Protein AF-F3FW76-F1 (afdb_monomer_lite)

Foldseek 3Di:
DVVLLVVLQAAAVPPQVLLADADPDDDPCLVVDDPSSNNPHHDDPVQSVVRSVVSYRDPVVD

InterPro domains:
  IPR010862 Protein of unknown function DUF1493 [PF07377] (1-57)

Structure (mmCIF, N/CA/C/O backbone):
data_AF-F3FW76-F1
#
_entry.id   AF-F3FW76-F1
#
loop_
_atom_site.group_PDB
_atom_site.id
_atom_site.type_symbol
_atom_site.label_atom_id
_atom_site.label_alt_id
_atom_site.label_comp_id
_atom_site.label_asym_id
_atom_site.label_entity_id
_atom_site.label_seq_id
_atom_site.pdbx_PDB_ins_c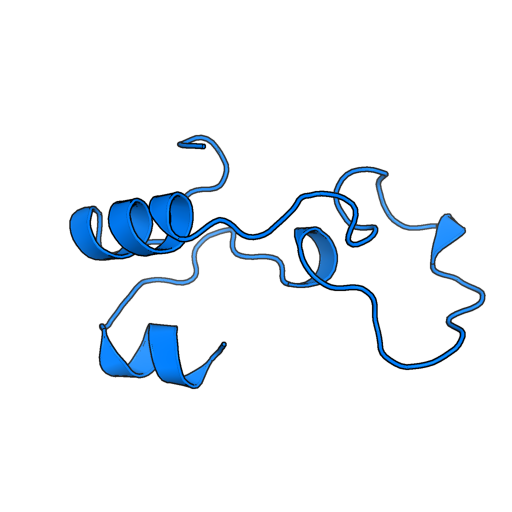ode
_atom_site.Cartn_x
_atom_site.Cartn_y
_atom_site.Cartn_z
_atom_site.occupancy
_atom_site.B_iso_or_equiv
_atom_site.auth_seq_id
_atom_site.auth_comp_id
_atom_site.auth_asym_id
_atom_site.auth_atom_id
_atom_site.pdbx_PDB_model_num
ATOM 1 N N . MET A 1 1 ? -6.536 -1.314 -6.290 1.00 80.81 1 MET A N 1
ATOM 2 C CA . MET A 1 1 ? -6.254 -0.743 -4.950 1.00 80.81 1 MET A CA 1
ATOM 3 C C . MET A 1 1 ? -7.018 0.548 -4.674 1.00 80.81 1 MET A C 1
ATOM 5 O O . MET A 1 1 ? -7.498 0.680 -3.562 1.00 80.81 1 MET A O 1
ATOM 9 N N . VAL A 1 2 ? -7.184 1.466 -5.635 1.00 81.62 2 VAL A N 1
ATOM 10 C CA . VAL A 1 2 ? -7.913 2.739 -5.419 1.00 81.62 2 VAL A CA 1
ATOM 11 C C . VAL A 1 2 ? -9.336 2.527 -4.875 1.00 81.62 2 VAL A C 1
ATOM 13 O O . VAL A 1 2 ? -9.679 3.099 -3.848 1.00 81.62 2 VAL A O 1
ATOM 16 N N . GLU A 1 3 ? -10.099 1.594 -5.453 1.00 89.94 3 GLU A N 1
ATOM 17 C CA . GLU A 1 3 ? -11.464 1.274 -4.996 1.00 89.94 3 GLU A CA 1
ATOM 18 C C . GLU A 1 3 ? -11.549 0.817 -3.529 1.00 89.94 3 GLU A C 1
ATOM 20 O O . GLU A 1 3 ? -12.548 1.060 -2.856 1.00 89.94 3 GLU A O 1
ATOM 25 N N . PHE A 1 4 ? -10.508 0.159 -3.003 1.00 90.50 4 PHE A N 1
ATOM 26 C CA . PHE A 1 4 ? -10.458 -0.230 -1.591 1.00 90.50 4 PHE A CA 1
ATOM 27 C C . PHE A 1 4 ? -10.389 1.015 -0.703 1.00 90.50 4 PHE A C 1
ATOM 29 O O . PHE A 1 4 ? -11.164 1.146 0.243 1.00 90.50 4 PHE A O 1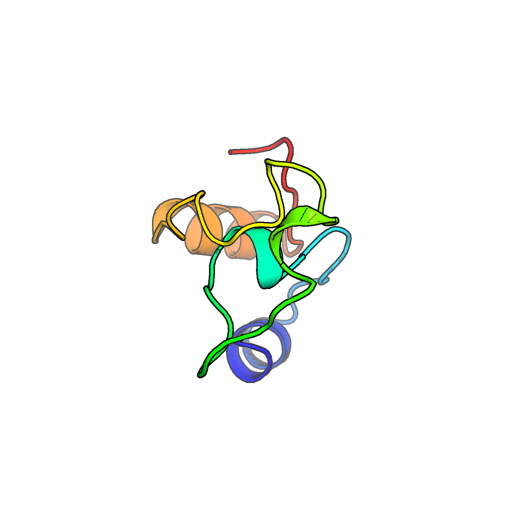
ATOM 36 N N . PHE A 1 5 ? -9.492 1.946 -1.026 1.00 91.56 5 PHE A N 1
ATOM 37 C CA . PHE A 1 5 ? -9.325 3.170 -0.248 1.00 91.56 5 PHE A CA 1
ATOM 38 C C . PHE A 1 5 ? -10.595 4.020 -0.253 1.00 91.56 5 PHE A C 1
ATOM 40 O O . PHE A 1 5 ? -11.020 4.481 0.804 1.00 91.56 5 PHE A O 1
ATOM 47 N N . GLU A 1 6 ? -11.255 4.137 -1.406 1.00 92.50 6 GLU A N 1
ATOM 48 C CA . GLU A 1 6 ? -12.535 4.837 -1.530 1.00 92.50 6 GLU A CA 1
ATOM 49 C C . GLU A 1 6 ? -13.637 4.155 -0.714 1.00 92.50 6 GLU A C 1
ATOM 51 O O . GLU A 1 6 ? -14.296 4.794 0.109 1.00 92.50 6 GLU A O 1
ATOM 56 N N . ARG A 1 7 ? -13.801 2.836 -0.874 1.00 95.00 7 ARG A N 1
ATOM 57 C CA . ARG A 1 7 ? -14.872 2.078 -0.215 1.00 95.00 7 ARG A CA 1
ATOM 58 C C . ARG A 1 7 ? -14.764 2.073 1.306 1.00 95.00 7 ARG A C 1
ATOM 60 O O . ARG A 1 7 ? -15.786 2.017 1.987 1.00 95.00 7 ARG A O 1
ATOM 67 N N . PHE A 1 8 ? -13.547 2.118 1.840 1.00 93.88 8 PHE A N 1
ATOM 68 C CA . PHE A 1 8 ? -13.304 2.157 3.281 1.00 93.88 8 PHE A CA 1
ATOM 69 C C . PHE A 1 8 ? -12.969 3.560 3.801 1.00 93.88 8 PHE A C 1
ATOM 71 O O . PHE A 1 8 ? -12.662 3.693 4.987 1.00 93.88 8 PHE A O 1
ATOM 78 N N . SER A 1 9 ? -13.062 4.595 2.959 1.00 95.19 9 SER A N 1
ATOM 79 C CA . SER A 1 9 ? -12.763 5.991 3.309 1.00 95.19 9 SER A CA 1
ATOM 80 C C . SER A 1 9 ? -11.421 6.128 4.037 1.00 95.19 9 SER A C 1
ATOM 82 O O . SER A 1 9 ? -11.341 6.697 5.124 1.00 95.19 9 SER A O 1
ATOM 84 N N . ILE A 1 10 ? -10.386 5.508 3.471 1.00 95.44 10 ILE A N 1
ATOM 85 C CA . ILE A 1 10 ? -9.026 5.520 4.007 1.00 95.44 10 ILE A CA 1
ATOM 86 C C . ILE A 1 10 ? -8.259 6.643 3.314 1.00 95.44 10 ILE A C 1
ATOM 88 O O . ILE A 1 10 ? -8.173 6.663 2.087 1.00 95.44 10 ILE A O 1
ATOM 92 N N . ASP A 1 11 ? -7.673 7.543 4.099 1.00 95.06 11 ASP A N 1
ATOM 93 C CA . ASP A 1 11 ? -6.756 8.556 3.580 1.00 95.06 11 ASP A CA 1
ATOM 94 C C . ASP A 1 11 ? -5.497 7.889 3.008 1.00 95.06 11 ASP A C 1
ATOM 96 O O . ASP A 1 11 ? -4.848 7.080 3.674 1.00 95.06 11 ASP A O 1
ATOM 100 N N . LEU A 1 12 ? -5.160 8.217 1.763 1.00 91.94 12 LEU A N 1
ATOM 101 C CA . LEU A 1 12 ? -3.983 7.687 1.088 1.00 91.94 12 LEU A CA 1
ATOM 102 C C . LEU A 1 12 ? -2.686 8.196 1.717 1.00 91.94 12 LEU A C 1
ATOM 104 O O . LEU A 1 12 ? -1.717 7.455 1.655 1.00 91.94 12 LEU A O 1
ATOM 108 N N . ASN A 1 13 ? -2.661 9.388 2.329 1.00 91.94 13 ASN A N 1
ATOM 109 C CA . ASN A 1 13 ? -1.499 9.962 3.019 1.00 91.94 13 ASN A CA 1
ATOM 110 C C . ASN A 1 13 ? -0.159 9.722 2.276 1.00 91.94 13 ASN A C 1
ATOM 112 O O . ASN A 1 13 ? 0.129 10.400 1.292 1.00 91.94 13 ASN A O 1
ATOM 116 N N . ASP A 1 14 ? 0.642 8.738 2.703 1.00 91.81 14 ASP A N 1
ATOM 117 C CA . ASP A 1 14 ? 1.953 8.382 2.143 1.00 91.81 14 ASP A CA 1
ATOM 118 C C . ASP A 1 14 ? 1.957 7.073 1.319 1.00 91.81 14 ASP A C 1
ATOM 120 O O . ASP A 1 14 ? 3.006 6.461 1.088 1.00 91.81 14 ASP A O 1
ATOM 124 N N . TYR A 1 15 ? 0.785 6.623 0.866 1.00 92.75 15 TYR A N 1
ATOM 125 C CA .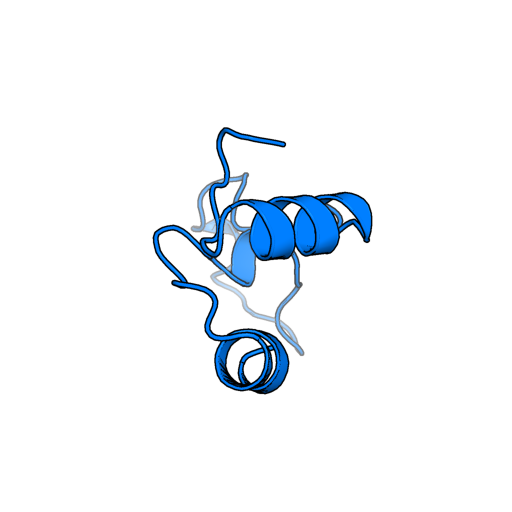 TYR A 1 15 ? 0.623 5.444 0.022 1.00 92.75 15 TYR A CA 1
ATOM 126 C C . TYR A 1 15 ? 1.351 5.613 -1.313 1.00 92.75 15 TYR A C 1
ATOM 128 O O . TYR A 1 15 ? 1.043 6.495 -2.115 1.00 92.75 15 TYR A O 1
ATOM 136 N N . ASP A 1 16 ? 2.275 4.692 -1.589 1.00 90.88 16 ASP A N 1
ATOM 137 C CA . ASP A 1 16 ? 3.005 4.622 -2.849 1.00 90.88 16 ASP A CA 1
ATOM 138 C C . ASP A 1 16 ? 2.901 3.210 -3.450 1.00 90.88 16 ASP A C 1
ATOM 140 O O . ASP A 1 16 ? 3.502 2.269 -2.920 1.00 90.88 16 ASP A O 1
ATOM 144 N N . PRO A 1 17 ? 2.173 3.024 -4.568 1.00 89.50 17 PRO A N 1
ATOM 145 C CA . PRO A 1 17 ? 1.982 1.709 -5.175 1.00 89.50 17 PRO A CA 1
ATOM 146 C C . PRO A 1 17 ? 3.302 1.091 -5.647 1.00 89.50 17 PRO A C 1
ATOM 148 O O . PRO A 1 17 ? 3.446 -0.130 -5.616 1.00 89.50 17 PRO A O 1
ATOM 151 N N . TYR A 1 18 ? 4.297 1.911 -5.999 1.00 88.38 18 TYR A N 1
ATOM 152 C CA . TYR A 1 18 ? 5.612 1.433 -6.420 1.00 88.38 18 TYR A CA 1
ATOM 153 C C . TYR A 1 18 ? 6.431 0.812 -5.288 1.00 88.38 18 TYR A C 1
ATOM 155 O O . TYR A 1 18 ? 7.449 0.184 -5.561 1.00 88.38 18 TYR A O 1
ATOM 163 N N . ARG A 1 19 ? 6.020 0.938 -4.021 1.00 91.19 19 ARG A N 1
ATOM 164 C CA . ARG A 1 19 ? 6.630 0.169 -2.923 1.00 91.19 19 ARG A CA 1
ATOM 165 C C . ARG A 1 19 ? 6.244 -1.303 -2.984 1.00 91.19 19 ARG A C 1
ATOM 167 O O . ARG A 1 19 ? 7.062 -2.162 -2.656 1.00 91.19 19 ARG A O 1
ATOM 174 N N . TYR A 1 20 ? 5.022 -1.569 -3.436 1.00 91.75 20 TYR A N 1
ATOM 175 C CA . TYR A 1 20 ? 4.362 -2.859 -3.276 1.00 91.75 20 TYR A CA 1
ATOM 176 C C . TYR A 1 20 ? 4.216 -3.663 -4.558 1.00 91.75 20 TYR A C 1
ATOM 178 O O . TYR A 1 20 ? 4.199 -4.891 -4.519 1.00 91.75 20 TYR A O 1
ATOM 186 N N . PHE A 1 21 ? 4.088 -2.972 -5.685 1.00 88.81 21 PHE A N 1
ATOM 187 C CA . PHE A 1 21 ? 3.820 -3.582 -6.974 1.00 88.81 21 PHE A CA 1
ATOM 188 C C . PHE A 1 21 ? 4.945 -3.254 -7.944 1.00 88.81 21 PHE A C 1
ATOM 190 O O . PHE A 1 21 ? 5.447 -2.126 -7.995 1.00 88.81 21 PHE A O 1
ATOM 197 N N . LEU A 1 22 ? 5.329 -4.256 -8.729 1.00 84.38 22 LEU A N 1
ATOM 198 C CA . LEU A 1 22 ? 6.088 -4.028 -9.946 1.00 84.38 22 LEU A CA 1
ATOM 199 C C . LEU A 1 22 ? 5.138 -3.451 -10.994 1.00 84.38 22 LEU A C 1
ATOM 201 O O . LEU A 1 22 ? 3.967 -3.822 -11.053 1.00 84.38 22 LEU A O 1
ATOM 205 N N . GLU A 1 23 ? 5.643 -2.529 -11.806 1.00 78.44 23 GLU A N 1
ATOM 206 C CA . GLU A 1 23 ? 4.904 -2.104 -12.991 1.00 78.44 23 GLU A CA 1
ATOM 207 C C . GLU A 1 23 ? 4.743 -3.282 -13.946 1.00 78.44 23 GLU A C 1
ATOM 209 O O . GLU A 1 23 ? 5.642 -4.116 -14.080 1.00 78.44 23 GLU A O 1
ATOM 214 N N . GLU A 1 24 ? 3.605 -3.332 -14.628 1.00 77.38 24 GLU A N 1
ATOM 215 C CA . GLU A 1 24 ? 3.440 -4.248 -15.745 1.00 77.38 24 GLU A CA 1
ATOM 216 C C . GLU A 1 24 ? 4.378 -3.829 -16.889 1.00 77.38 24 GLU A C 1
ATOM 218 O O . GLU A 1 24 ? 4.410 -2.669 -17.302 1.00 77.38 24 GLU A O 1
ATOM 223 N N . GLY A 1 25 ? 5.155 -4.786 -17.402 1.00 78.25 25 GLY A N 1
ATOM 224 C CA . GLY A 1 25 ? 6.099 -4.570 -18.500 1.00 78.25 25 GLY A CA 1
ATOM 225 C C . GLY A 1 25 ? 7.521 -4.189 -18.069 1.00 78.25 25 GLY A C 1
ATOM 226 O O . GLY A 1 25 ? 7.889 -4.191 -16.896 1.00 78.25 25 GLY A O 1
ATOM 227 N N . PHE A 1 26 ? 8.372 -3.906 -19.059 1.00 76.56 26 PHE A N 1
ATOM 228 C CA . PHE A 1 26 ? 9.769 -3.538 -18.833 1.00 76.56 26 PHE A CA 1
ATOM 229 C C . PHE A 1 26 ? 9.922 -2.016 -18.765 1.00 76.56 26 PHE A C 1
ATOM 231 O O . PHE A 1 26 ? 9.887 -1.331 -19.787 1.00 76.56 26 PHE A O 1
ATOM 238 N N . ASN A 1 27 ? 10.145 -1.481 -17.564 1.00 79.31 27 ASN A N 1
ATOM 239 C CA . ASN A 1 27 ? 10.522 -0.081 -17.387 1.00 79.31 27 ASN A CA 1
ATOM 240 C C . ASN A 1 27 ? 12.046 0.048 -17.252 1.00 79.31 27 ASN A C 1
ATOM 242 O O . ASN A 1 27 ? 12.614 -0.209 -16.182 1.00 79.31 27 ASN A O 1
ATOM 246 N N . PHE A 1 28 ? 12.701 0.506 -18.326 1.00 78.75 28 PHE A N 1
ATOM 247 C CA . PHE A 1 28 ? 14.150 0.721 -18.363 1.00 78.75 28 PHE A CA 1
ATOM 248 C C . PHE A 1 28 ? 14.628 1.654 -17.246 1.00 78.75 28 PHE A C 1
ATOM 25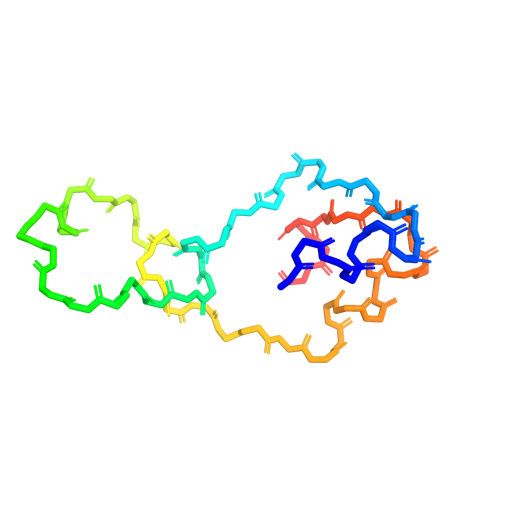0 O O . PHE A 1 28 ? 15.707 1.447 -16.717 1.00 78.75 28 PHE A O 1
ATOM 257 N N . PHE A 1 29 ? 13.833 2.636 -16.815 1.00 81.62 29 PHE A N 1
ATOM 258 C CA . PHE A 1 29 ? 14.227 3.598 -15.780 1.00 81.62 29 PHE A CA 1
ATOM 259 C C . PHE A 1 29 ? 13.907 3.151 -14.347 1.00 81.62 29 PHE A C 1
ATOM 261 O O . PHE A 1 29 ? 14.141 3.909 -13.403 1.00 81.62 29 PHE A O 1
ATOM 268 N N . SER A 1 30 ? 13.425 1.920 -14.139 1.00 78.88 30 SER A N 1
ATOM 269 C CA . SER A 1 30 ? 13.147 1.362 -12.804 1.00 78.88 30 SER A CA 1
ATOM 270 C C . SER A 1 30 ? 14.355 1.427 -11.858 1.00 78.88 30 SER A C 1
ATOM 272 O O . SER A 1 30 ? 14.195 1.696 -10.666 1.00 78.88 30 SER A O 1
ATOM 274 N N . PHE A 1 31 ? 15.578 1.302 -12.386 1.00 80.06 31 PHE A N 1
ATOM 275 C CA . PHE A 1 31 ? 16.815 1.416 -11.609 1.00 80.06 31 PHE A CA 1
ATOM 276 C C . PHE A 1 31 ? 17.093 2.822 -11.053 1.00 80.06 31 PHE A C 1
ATOM 278 O O . PHE A 1 31 ? 17.950 2.954 -10.181 1.00 80.06 31 PHE A O 1
ATOM 285 N N . ARG A 1 32 ? 16.413 3.871 -11.536 1.00 85.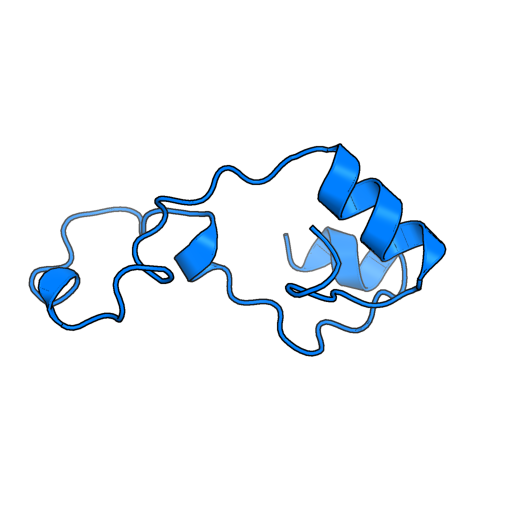19 32 ARG A N 1
ATOM 286 C CA . ARG A 1 32 ? 16.560 5.239 -11.008 1.00 85.19 32 ARG A CA 1
ATOM 287 C C . ARG A 1 32 ? 15.706 5.491 -9.767 1.00 85.19 32 ARG A C 1
ATOM 289 O O . ARG A 1 32 ? 15.936 6.471 -9.068 1.00 85.19 32 ARG A O 1
ATOM 296 N N . ARG A 1 33 ? 14.730 4.625 -9.474 1.00 83.56 33 ARG A N 1
ATOM 297 C CA . ARG A 1 33 ? 13.889 4.754 -8.279 1.00 83.56 33 ARG A CA 1
ATOM 298 C C . ARG A 1 33 ? 14.672 4.417 -7.014 1.00 83.56 33 ARG A C 1
ATOM 300 O O . ARG A 1 33 ? 15.559 3.551 -7.027 1.00 83.56 33 ARG A O 1
ATOM 307 N N . ALA A 1 34 ? 14.292 5.068 -5.917 1.00 84.44 34 ALA A N 1
ATOM 308 C CA . ALA A 1 34 ? 14.740 4.700 -4.580 1.00 84.44 34 ALA A CA 1
ATOM 309 C C . ALA A 1 34 ? 14.448 3.209 -4.321 1.00 84.44 34 ALA A C 1
ATOM 311 O O . ALA A 1 34 ? 13.495 2.653 -4.868 1.00 84.44 34 ALA A O 1
ATOM 312 N N . LYS A 1 35 ? 15.325 2.527 -3.577 1.00 82.88 35 LYS A N 1
ATOM 313 C CA . LYS A 1 35 ? 15.328 1.054 -3.456 1.00 82.88 35 LYS A CA 1
ATOM 314 C C . LYS A 1 35 ? 14.013 0.498 -2.893 1.00 82.88 35 LYS A C 1
ATOM 316 O O . LYS A 1 35 ? 13.588 -0.587 -3.284 1.00 82.88 35 LYS A O 1
ATOM 321 N N . ASP A 1 36 ? 13.394 1.254 -2.000 1.00 83.12 36 ASP A N 1
ATOM 322 C CA . ASP A 1 36 ? 12.101 1.004 -1.367 1.00 83.12 36 ASP A CA 1
ATOM 323 C C . ASP A 1 36 ? 10.911 1.151 -2.330 1.00 83.12 36 ASP A C 1
ATOM 325 O O . ASP A 1 36 ? 9.882 0.526 -2.106 1.00 83.12 36 ASP A O 1
ATOM 329 N N . ARG A 1 37 ? 11.066 1.891 -3.436 1.00 85.50 37 ARG A N 1
ATOM 330 C CA . ARG A 1 37 ? 10.037 2.149 -4.463 1.00 85.50 37 ARG A CA 1
ATOM 331 C C . ARG A 1 37 ? 10.162 1.257 -5.708 1.00 85.50 37 ARG A C 1
ATOM 333 O O . ARG A 1 37 ? 9.805 1.666 -6.815 1.00 85.50 37 ARG A O 1
ATOM 340 N N . ARG A 1 38 ? 10.737 0.060 -5.566 1.00 86.19 38 ARG A N 1
ATOM 341 C CA . ARG A 1 38 ? 10.963 -0.897 -6.673 1.00 86.19 38 ARG A CA 1
ATOM 342 C C . ARG A 1 38 ? 10.076 -2.143 -6.608 1.00 86.19 38 ARG A C 1
ATOM 344 O O . ARG A 1 38 ? 10.450 -3.168 -7.157 1.00 86.19 38 ARG A O 1
ATOM 351 N N . GLY A 1 39 ? 8.950 -2.083 -5.905 1.00 83.88 39 GLY A N 1
ATOM 352 C CA . GLY A 1 39 ? 8.012 -3.201 -5.774 1.00 83.88 39 GLY A CA 1
ATOM 353 C C . GLY A 1 39 ? 8.542 -4.354 -4.920 1.00 83.88 39 GLY A C 1
ATOM 354 O O . GLY A 1 39 ? 8.050 -5.470 -5.022 1.00 83.88 39 GLY A O 1
ATOM 355 N N . ASN A 1 40 ? 9.569 -4.106 -4.101 1.00 85.12 40 ASN A N 1
ATOM 356 C CA . ASN A 1 40 ? 10.245 -5.144 -3.316 1.00 85.12 40 ASN A CA 1
ATOM 357 C C . ASN A 1 40 ? 9.620 -5.366 -1.931 1.00 85.12 40 ASN A C 1
ATOM 359 O O . ASN A 1 40 ? 10.033 -6.281 -1.218 1.00 85.12 40 ASN A O 1
ATOM 363 N N . ILE A 1 41 ? 8.676 -4.519 -1.509 1.00 90.00 41 ILE A N 1
ATOM 364 C CA . ILE A 1 41 ? 8.021 -4.642 -0.206 1.00 90.00 41 ILE A CA 1
ATOM 365 C C . ILE A 1 41 ? 6.702 -5.390 -0.419 1.00 90.00 41 ILE A C 1
ATOM 367 O O . ILE A 1 41 ? 5.823 -4.870 -1.094 1.00 90.00 41 ILE A O 1
ATOM 371 N N . PRO A 1 42 ? 6.503 -6.591 0.145 1.00 90.69 42 PRO A N 1
ATOM 372 C CA . PRO A 1 42 ? 5.247 -7.306 -0.042 1.00 90.69 42 PRO A CA 1
ATOM 373 C C . PRO A 1 42 ? 4.091 -6.560 0.638 1.00 90.69 42 PRO A C 1
ATOM 375 O O . PRO A 1 42 ? 4.167 -6.252 1.830 1.00 90.69 42 PRO A O 1
ATOM 378 N N . LEU A 1 43 ? 2.997 -6.324 -0.093 1.00 92.75 43 LEU A N 1
ATOM 379 C CA . LEU A 1 43 ? 1.750 -5.831 0.493 1.00 92.75 43 LEU A CA 1
ATOM 380 C C . LEU A 1 43 ? 1.119 -6.932 1.349 1.00 92.75 43 LEU A C 1
ATOM 382 O O . LEU A 1 43 ? 0.723 -7.980 0.839 1.00 92.75 43 LEU A O 1
ATOM 386 N N . ARG A 1 44 ? 1.015 -6.702 2.659 1.00 94.38 44 ARG A N 1
ATOM 387 C CA . ARG A 1 44 ? 0.447 -7.678 3.601 1.00 94.38 44 ARG A CA 1
ATOM 388 C C . ARG A 1 44 ? -0.987 -7.316 3.960 1.00 94.38 44 ARG A C 1
ATOM 390 O O . ARG A 1 44 ? -1.304 -6.148 4.159 1.00 94.38 44 ARG A O 1
ATOM 397 N N . VAL A 1 45 ? -1.825 -8.327 4.187 1.00 94.19 45 VAL A N 1
ATOM 398 C CA . VAL A 1 45 ? -3.201 -8.137 4.691 1.00 94.19 45 VAL A CA 1
ATOM 399 C C . VAL A 1 45 ? -3.213 -7.362 6.016 1.00 94.19 45 VAL A C 1
ATOM 401 O O . VAL A 1 45 ? -4.080 -6.520 6.232 1.00 94.19 45 VAL A O 1
ATOM 404 N N . GLY A 1 46 ? -2.207 -7.569 6.873 1.00 95.44 46 GLY A N 1
ATOM 405 C CA . GLY A 1 46 ? -2.044 -6.803 8.112 1.00 95.44 46 GLY A CA 1
ATOM 406 C C . GLY A 1 46 ? -1.896 -5.292 7.895 1.00 95.44 46 GLY A C 1
ATOM 407 O O . GLY A 1 46 ? -2.418 -4.525 8.695 1.00 95.44 46 GLY A O 1
ATOM 408 N N . MET A 1 47 ? -1.273 -4.853 6.794 1.00 95.00 47 MET A N 1
ATOM 409 C CA . MET A 1 47 ? -1.164 -3.426 6.454 1.00 95.00 47 MET A CA 1
ATOM 410 C C . MET A 1 47 ? -2.538 -2.842 6.111 1.00 95.00 47 MET A C 1
ATOM 412 O O . MET A 1 47 ? -2.897 -1.780 6.609 1.00 95.00 47 MET A O 1
ATOM 416 N N . LEU A 1 48 ? -3.345 -3.576 5.334 1.00 94.12 48 LEU A N 1
ATOM 417 C CA . LEU A 1 48 ? -4.724 -3.185 5.017 1.00 94.12 48 LEU A CA 1
ATOM 418 C C . LEU A 1 48 ? -5.581 -3.081 6.286 1.00 94.12 48 LEU A C 1
ATOM 420 O O . LEU A 1 48 ? -6.358 -2.142 6.437 1.00 94.12 48 LEU A O 1
ATOM 424 N N . TYR A 1 49 ? -5.415 -4.023 7.217 1.00 95.12 49 TYR A N 1
ATOM 425 C CA . TYR A 1 49 ? -6.111 -4.008 8.503 1.00 95.12 49 TYR A CA 1
ATOM 426 C C . TYR A 1 49 ? -5.718 -2.803 9.366 1.00 95.12 49 TYR A C 1
ATOM 428 O O . TYR A 1 49 ? -6.592 -2.120 9.903 1.00 95.12 49 TYR A O 1
ATOM 436 N N . SER A 1 50 ? -4.419 -2.516 9.476 1.00 95.19 50 SER A N 1
ATOM 437 C CA . SER A 1 50 ? -3.921 -1.341 10.196 1.00 95.19 50 SER A CA 1
ATOM 438 C C . SER A 1 50 ? -4.443 -0.046 9.577 1.00 95.19 50 SER A C 1
ATOM 440 O O . SER A 1 50 ? -4.928 0.820 10.305 1.00 95.19 50 SER A O 1
ATOM 442 N N . ALA A 1 51 ? -4.440 0.055 8.246 1.00 95.44 51 ALA A N 1
ATOM 443 C CA . ALA A 1 51 ? -4.966 1.218 7.541 1.00 95.44 51 ALA A CA 1
ATOM 444 C C . ALA A 1 51 ? -6.474 1.405 7.758 1.00 95.44 51 ALA A C 1
ATOM 446 O O . ALA A 1 51 ? -6.945 2.524 7.945 1.00 95.44 51 ALA A O 1
ATOM 447 N N . LEU A 1 52 ? -7.234 0.308 7.812 1.00 95.50 52 LEU A N 1
ATOM 448 C CA . LEU A 1 52 ? -8.664 0.345 8.111 1.00 95.50 52 LEU A CA 1
ATOM 449 C C . LEU A 1 52 ? -8.934 0.805 9.550 1.00 95.50 52 LEU A C 1
ATOM 451 O O . LEU A 1 52 ? -9.828 1.620 9.772 1.00 95.50 52 LEU A O 1
ATOM 455 N N . LYS A 1 53 ? -8.142 0.331 10.521 1.00 95.50 53 LYS A N 1
ATOM 456 C CA . LYS A 1 53 ? -8.222 0.780 11.920 1.00 95.50 53 LYS A CA 1
ATOM 457 C C . LYS A 1 53 ? -7.884 2.259 12.083 1.00 95.50 53 LYS A C 1
ATOM 459 O O . LYS A 1 53 ? -8.578 2.955 12.815 1.00 95.50 53 LYS A O 1
ATOM 464 N N . ALA A 1 54 ? -6.830 2.723 11.417 1.00 95.25 54 ALA A N 1
ATOM 465 C CA . ALA A 1 54 ? -6.358 4.101 11.509 1.00 95.25 54 ALA A CA 1
ATOM 466 C C . ALA A 1 54 ? -7.111 5.071 10.582 1.00 95.25 54 ALA A C 1
ATOM 468 O O . ALA A 1 54 ? -6.915 6.278 10.689 1.00 95.25 54 ALA A O 1
ATOM 469 N N . ARG A 1 55 ? -7.943 4.555 9.661 1.00 95.25 55 ARG A N 1
ATOM 470 C CA . ARG A 1 55 ? -8.585 5.304 8.561 1.00 95.25 55 ARG A CA 1
ATOM 471 C C . ARG A 1 55 ? -7.598 6.090 7.687 1.00 95.25 55 ARG A C 1
ATOM 473 O O . ARG A 1 55 ? -7.987 7.029 7.002 1.00 95.25 55 ARG A O 1
ATOM 480 N N . ARG A 1 56 ? -6.330 5.681 7.676 1.00 95.69 56 ARG A N 1
ATOM 481 C CA . ARG A 1 56 ? -5.26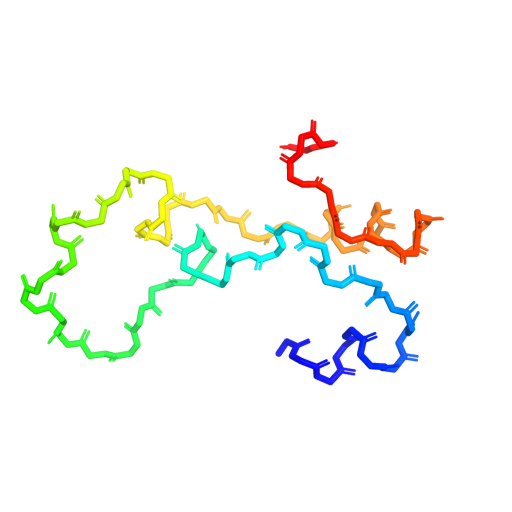3 6.269 6.864 1.00 95.69 56 ARG A CA 1
ATOM 482 C C . ARG A 1 56 ? -4.202 5.229 6.545 1.00 95.69 56 ARG A C 1
ATOM 484 O O . ARG A 1 56 ? -3.979 4.315 7.340 1.00 95.69 56 ARG A O 1
ATOM 491 N N . TRP A 1 57 ? -3.520 5.390 5.424 1.00 95.56 57 TRP A N 1
ATOM 492 C CA . TRP A 1 57 ? -2.279 4.683 5.152 1.00 95.56 57 TRP A CA 1
ATOM 493 C C . TRP A 1 57 ? -1.124 5.347 5.912 1.00 95.56 57 TRP A C 1
ATOM 495 O O . TRP A 1 57 ? -1.054 6.571 6.001 1.00 95.56 57 TRP A O 1
ATOM 505 N N . ASP A 1 58 ? -0.254 4.546 6.520 1.00 94.38 58 ASP A N 1
ATOM 506 C CA . ASP A 1 58 ? 0.888 5.049 7.287 1.00 94.38 58 ASP A CA 1
ATOM 507 C C . ASP A 1 58 ? 2.063 4.088 7.146 1.00 94.38 58 ASP A C 1
ATOM 509 O O . ASP A 1 58 ? 2.129 3.068 7.832 1.00 94.38 58 ASP A O 1
ATOM 513 N N . THR A 1 59 ? 2.993 4.395 6.243 1.00 91.75 59 THR A N 1
ATOM 514 C CA . THR A 1 59 ? 4.105 3.485 5.946 1.00 91.75 59 THR A CA 1
ATOM 515 C C . THR A 1 59 ? 5.131 3.338 7.058 1.00 91.75 59 THR A C 1
ATOM 517 O O . THR A 1 59 ? 5.985 2.461 6.956 1.00 91.75 59 THR A O 1
ATOM 520 N N . GLN A 1 60 ? 5.060 4.153 8.112 1.00 90.44 60 GLN A N 1
ATOM 521 C CA . GLN A 1 60 ? 5.906 3.997 9.295 1.00 90.44 60 GLN A CA 1
ATOM 522 C C . GLN A 1 60 ? 5.299 3.041 10.326 1.00 90.44 60 GLN A C 1
ATOM 524 O O . GLN A 1 60 ? 5.990 2.611 11.249 1.00 90.44 60 GLN A O 1
ATOM 529 N N . ALA A 1 61 ? 4.021 2.690 10.175 1.00 86.12 61 ALA A N 1
ATOM 530 C CA . ALA A 1 61 ? 3.312 1.821 11.103 1.00 86.12 61 ALA A CA 1
ATOM 531 C C . ALA A 1 61 ? 3.533 0.316 10.841 1.00 86.12 61 ALA A C 1
ATOM 533 O O . ALA A 1 61 ? 2.994 -0.504 11.591 1.00 86.12 61 ALA A O 1
ATOM 534 N N . PHE A 1 62 ? 4.265 -0.065 9.783 1.00 83.00 62 PHE A N 1
ATOM 535 C CA . PHE A 1 62 ? 4.434 -1.461 9.353 1.00 83.00 62 PHE A CA 1
ATOM 536 C C . PHE A 1 62 ? 5.741 -1.765 8.615 1.00 83.00 62 PHE A C 1
ATOM 538 O O . PHE A 1 62 ? 6.303 -0.862 7.962 1.00 83.00 62 PHE A O 1
#

Sequence (62 aa):
MVEFFERFSIDLNDYDPYRYFLEEGFNFFSFRRAKDRRGNIPLRVGMLYSALKARRWDTQAF

Secondary structure (DSSP, 8-state):
-HHHHHHTT-B-TT--HHHH-PPSS--GGGGGS-GGGSS-S---HHHHHHHHHHTB--TT--

Organism: NCBI:txid629262

pLDDT: mean 88.95, std 5.92, range [76.56, 95.69]

Radius of gyration: 12.61 Å; chains: 1; bounding box: 32×18×31 Å